Protein AF-A0A429YWH1-F1 (afdb_monomer_lite)

pLDDT: mean 71.74, std 17.92, range [34.62, 90.25]

Foldseek 3Di:
DDDDDDDDDDDPPPPCPDDDPPPPPPDPPDPDPQDPWLAPLQVCLCVVCVVLCVQQPDPRNPAGDPLVSLLVSLVPDDPVSLVSLLVSLVVCVVPVSRGDPRSVVSSVSSVVSVVVD

Radius of gyration: 19.48 Å; chains: 1; bounding box: 38×53×52 Å

Secondary structure (DSSP, 8-state):
--------------------------------TT---S-HHHHHHHHHTHHHHGGGB-TTSSSB--HHHHHHHHHTS-HHHHHHHHHHHHHHHH-TTSS-HHHHHHHHHHHHHHH--

Sequence (117 aa):
MKRTLIAAASIVAFAVSGSAFAQGTPAMSELDRNATWQSDEERMMYENDRERYAPFFNDDWSQYRSDDEVRTAFEAMGAEDQASVRAACERAAMNPGSYGTVTNGLCGVVGETASTN

Structure (mmCIF, N/CA/C/O backbone):
data_AF-A0A429YWH1-F1
#
_entry.id   AF-A0A429YWH1-F1
#
loop_
_atom_site.group_PDB
_atom_site.id
_atom_site.type_symbol
_atom_site.label_atom_id
_atom_site.label_alt_id
_atom_site.label_comp_id
_atom_site.label_asym_id
_atom_site.label_entity_id
_atom_site.label_seq_id
_atom_site.pdbx_PDB_ins_code
_atom_site.Cartn_x
_atom_site.Cartn_y
_atom_site.Cartn_z
_atom_site.occupancy
_atom_site.B_iso_or_equiv
_atom_site.auth_seq_id
_atom_site.auth_comp_id
_atom_site.auth_asym_id
_atom_site.auth_atom_id
_atom_site.pdbx_PDB_model_num
ATOM 1 N N . MET A 1 1 ? -24.242 -39.902 -40.644 1.00 49.25 1 MET A N 1
ATOM 2 C CA . MET A 1 1 ? -22.829 -39.607 -40.303 1.00 49.25 1 MET A CA 1
ATOM 3 C C . MET A 1 1 ? -22.511 -38.171 -40.688 1.00 49.25 1 MET A C 1
ATOM 5 O O . MET A 1 1 ? -23.047 -37.731 -41.695 1.00 49.25 1 MET A O 1
ATOM 9 N N . LYS A 1 2 ? -21.603 -37.538 -39.926 1.00 42.09 2 LYS A N 1
ATOM 10 C CA . LYS A 1 2 ? -20.998 -36.189 -40.054 1.00 42.09 2 LYS A CA 1
ATOM 11 C C . LYS A 1 2 ? -21.491 -35.185 -39.006 1.00 42.09 2 LYS A C 1
ATOM 13 O O . LYS A 1 2 ? -22.454 -34.457 -39.199 1.00 42.09 2 LYS A O 1
ATOM 18 N N . ARG A 1 3 ? -20.782 -35.202 -37.872 1.00 53.31 3 ARG A N 1
ATOM 19 C CA . ARG A 1 3 ? -20.691 -34.109 -36.902 1.00 53.31 3 ARG A CA 1
ATOM 20 C C . ARG A 1 3 ? -19.629 -33.147 -37.434 1.00 53.31 3 ARG A C 1
ATOM 22 O O . ARG A 1 3 ? -18.489 -33.574 -37.594 1.00 53.31 3 ARG A O 1
ATOM 29 N N . THR A 1 4 ? -19.988 -31.898 -37.701 1.00 54.28 4 THR A N 1
ATOM 30 C CA . THR A 1 4 ? -19.019 -30.850 -38.044 1.00 54.28 4 THR A CA 1
ATOM 31 C C . THR A 1 4 ? -18.989 -29.862 -36.887 1.00 54.28 4 THR A C 1
ATOM 33 O O . THR A 1 4 ? -19.912 -29.075 -36.709 1.00 54.28 4 THR A O 1
ATOM 36 N N . LEU A 1 5 ? -17.951 -29.973 -36.059 1.00 54.50 5 LEU A N 1
ATOM 37 C CA . LEU A 1 5 ? -17.571 -28.967 -35.074 1.00 54.50 5 LEU A CA 1
ATOM 38 C C . LEU A 1 5 ? -16.914 -27.812 -35.835 1.00 54.50 5 LEU A C 1
ATOM 40 O O . LEU A 1 5 ? -15.915 -28.030 -36.515 1.00 54.50 5 LEU A O 1
ATOM 44 N N . ILE A 1 6 ? -17.462 -26.605 -35.722 1.00 59.97 6 ILE A N 1
ATOM 45 C CA . ILE A 1 6 ? -16.776 -25.380 -36.139 1.00 59.97 6 ILE A CA 1
ATOM 46 C C . ILE A 1 6 ? -16.505 -24.590 -34.863 1.00 59.97 6 ILE A C 1
ATOM 48 O O . ILE A 1 6 ? -17.397 -23.962 -34.299 1.00 59.97 6 ILE A O 1
ATOM 52 N N . ALA A 1 7 ? -15.269 -24.696 -34.382 1.00 49.81 7 ALA A N 1
ATOM 53 C CA . ALA A 1 7 ? -14.713 -23.812 -33.375 1.00 49.81 7 ALA A CA 1
ATOM 54 C C . ALA A 1 7 ? -14.437 -22.456 -34.039 1.00 49.81 7 ALA A C 1
ATOM 56 O O . ALA A 1 7 ? -13.624 -22.369 -34.957 1.00 49.81 7 ALA A O 1
ATOM 57 N N . ALA A 1 8 ? -15.131 -21.408 -33.601 1.00 47.19 8 ALA A N 1
ATOM 58 C CA . ALA A 1 8 ? -14.837 -20.039 -34.000 1.00 47.19 8 ALA A CA 1
ATOM 59 C C . ALA A 1 8 ? -13.854 -19.440 -32.986 1.00 47.19 8 ALA A C 1
ATOM 61 O O . ALA A 1 8 ? -14.241 -19.042 -31.891 1.00 47.19 8 ALA A O 1
ATOM 62 N N . ALA A 1 9 ? -12.569 -19.416 -33.342 1.00 51.41 9 ALA A N 1
ATOM 63 C CA . ALA A 1 9 ? -11.558 -18.644 -32.634 1.00 51.41 9 ALA A CA 1
ATOM 64 C C . ALA A 1 9 ? -11.672 -17.179 -33.082 1.00 51.41 9 ALA A C 1
ATOM 66 O O . ALA A 1 9 ? -11.220 -16.808 -34.165 1.00 51.41 9 ALA A O 1
ATOM 67 N N . SER A 1 10 ? -12.330 -16.350 -32.277 1.00 48.16 10 SER A N 1
ATOM 68 C CA . SER A 1 10 ? -12.370 -14.901 -32.465 1.00 48.16 10 SER A CA 1
ATOM 69 C C . SER A 1 10 ? -11.020 -14.301 -32.070 1.00 48.16 10 SER A C 1
ATOM 71 O O . SER A 1 10 ? -10.706 -14.153 -30.891 1.00 48.16 10 SER A O 1
ATOM 73 N N . ILE A 1 11 ? -10.212 -13.983 -33.081 1.00 52.44 11 ILE A N 1
ATOM 74 C CA . ILE A 1 11 ? -8.968 -13.223 -32.960 1.00 52.44 11 ILE A CA 1
ATOM 75 C C . ILE A 1 11 ? -9.346 -11.780 -32.606 1.00 52.44 11 ILE A C 1
ATOM 77 O O . ILE A 1 11 ? -9.876 -11.051 -33.444 1.00 52.44 11 ILE A O 1
ATOM 81 N N . VAL A 1 12 ? -9.087 -11.362 -31.366 1.00 54.16 12 VAL A N 1
ATOM 82 C CA . VAL A 1 12 ? -9.139 -9.946 -30.984 1.00 54.16 12 VAL A CA 1
ATOM 83 C C . VAL A 1 12 ? -7.873 -9.287 -31.523 1.00 54.16 12 VAL A C 1
ATOM 85 O O . VAL A 1 12 ? -6.789 -9.422 -30.960 1.00 54.16 12 VAL A O 1
ATOM 88 N N . ALA A 1 13 ? -8.003 -8.610 -32.661 1.00 47.19 13 ALA A N 1
ATOM 89 C CA . ALA A 1 13 ? -6.970 -7.729 -33.180 1.00 47.19 13 ALA A CA 1
ATOM 90 C C . ALA A 1 13 ? -6.931 -6.460 -32.314 1.00 47.19 13 ALA A C 1
ATOM 92 O O . ALA A 1 13 ? -7.755 -5.561 -32.480 1.00 47.19 13 ALA A O 1
ATOM 93 N N . PHE A 1 14 ? -5.982 -6.386 -31.380 1.00 50.00 14 PHE A N 1
ATOM 94 C CA . PHE A 1 14 ? -5.640 -5.127 -30.727 1.00 50.00 14 PHE A CA 1
ATOM 95 C C . PHE A 1 14 ? -4.938 -4.233 -31.750 1.00 50.00 14 PHE A C 1
ATOM 97 O O . PHE A 1 14 ? -3.768 -4.423 -32.081 1.00 50.00 14 PHE A O 1
ATOM 104 N N . ALA A 1 15 ? -5.681 -3.264 -32.279 1.00 47.38 15 ALA A N 1
ATOM 105 C CA . ALA A 1 15 ? -5.114 -2.136 -32.990 1.00 47.38 15 ALA A CA 1
ATOM 106 C C . ALA A 1 15 ? -4.267 -1.323 -31.999 1.00 47.38 15 ALA A C 1
ATOM 108 O O . ALA A 1 15 ? -4.787 -0.530 -31.219 1.00 47.38 15 ALA A O 1
ATOM 109 N N . VAL A 1 16 ? -2.950 -1.532 -32.021 1.00 56.84 16 VAL A N 1
ATOM 110 C CA . VAL A 1 16 ? -1.983 -0.614 -31.412 1.00 56.84 16 VAL A CA 1
ATOM 111 C C . VAL A 1 16 ? -1.876 0.594 -32.341 1.00 56.84 16 VAL A C 1
ATOM 113 O O . VAL A 1 16 ? -0.974 0.702 -33.168 1.00 56.84 16 VAL A O 1
ATOM 116 N N . SER A 1 17 ? -2.861 1.486 -32.269 1.00 51.12 17 SER A N 1
ATOM 117 C CA . SER A 1 17 ? -2.748 2.836 -32.813 1.00 51.12 17 SER A CA 1
ATOM 118 C C . SER A 1 17 ? -2.018 3.687 -31.784 1.00 51.12 17 SER A C 1
ATOM 120 O O . SER A 1 17 ? -2.536 3.957 -30.703 1.00 51.12 17 SER A O 1
ATOM 122 N N . GLY A 1 18 ? -0.778 4.030 -32.128 1.00 50.34 18 GLY A N 1
ATOM 123 C CA . GLY A 1 18 ? 0.147 4.769 -31.291 1.00 50.34 18 GLY A CA 1
ATOM 124 C C . GLY A 1 18 ? -0.403 6.104 -30.803 1.00 50.34 18 GLY A C 1
ATOM 125 O O . GLY A 1 18 ? -0.753 6.982 -31.588 1.00 50.34 18 GLY A O 1
ATOM 126 N N . SER A 1 19 ? -0.336 6.264 -29.489 1.00 46.28 19 SER A N 1
ATOM 127 C CA . SER A 1 19 ? -0.002 7.530 -28.860 1.00 46.28 19 SER A CA 1
ATOM 128 C C . SER A 1 19 ? 1.450 7.394 -28.435 1.00 46.28 19 SER A C 1
ATOM 130 O O . SER A 1 19 ? 1.817 6.426 -27.773 1.00 46.28 19 SER A O 1
ATOM 132 N N . ALA A 1 20 ? 2.288 8.316 -28.890 1.00 42.53 20 ALA A N 1
ATOM 133 C CA . ALA A 1 20 ? 3.684 8.402 -28.512 1.00 42.53 20 ALA A CA 1
ATOM 134 C C . ALA A 1 20 ? 3.841 8.242 -26.989 1.00 42.53 20 ALA A C 1
ATOM 136 O O . ALA A 1 20 ? 3.370 9.088 -26.230 1.00 42.53 20 ALA A O 1
ATOM 137 N N . PHE A 1 21 ? 4.523 7.181 -26.547 1.00 47.56 21 PHE A N 1
ATOM 138 C CA . PHE A 1 21 ? 5.138 7.168 -25.226 1.00 47.56 21 PHE A CA 1
ATOM 139 C C . PHE A 1 21 ? 6.246 8.212 -25.283 1.00 47.56 21 PHE A C 1
ATOM 141 O O . PHE A 1 21 ? 7.371 7.940 -25.702 1.00 47.56 21 PHE A O 1
ATOM 148 N N . ALA A 1 22 ? 5.880 9.451 -24.963 1.00 42.59 22 ALA A N 1
ATOM 149 C CA . ALA A 1 22 ? 6.837 10.472 -24.623 1.00 42.59 22 ALA A CA 1
ATOM 150 C C . ALA A 1 22 ? 7.759 9.857 -23.571 1.00 42.59 22 ALA A C 1
ATOM 152 O O . ALA A 1 22 ? 7.313 9.440 -22.503 1.00 42.59 22 ALA A O 1
ATOM 153 N N . GLN A 1 23 ? 9.038 9.770 -23.924 1.00 36.38 23 GLN A N 1
ATOM 154 C CA . GLN A 1 23 ? 10.146 9.565 -23.009 1.00 36.38 23 GLN A CA 1
ATOM 155 C C . GLN A 1 23 ? 10.180 10.753 -22.041 1.00 36.38 23 GLN A C 1
ATOM 157 O O . GLN A 1 23 ? 11.024 11.637 -22.135 1.00 36.38 23 GLN A O 1
ATOM 162 N N . GLY A 1 24 ? 9.215 10.818 -21.135 1.00 34.62 24 GLY A N 1
ATOM 163 C CA . GLY A 1 24 ? 9.414 11.430 -19.847 1.00 34.62 24 GLY A CA 1
ATOM 164 C C . GLY A 1 24 ? 9.985 10.323 -18.993 1.00 34.62 24 GLY A C 1
ATOM 165 O O . GLY A 1 24 ? 9.233 9.517 -18.467 1.00 34.62 24 GLY A O 1
ATOM 166 N N . THR A 1 25 ? 11.306 10.253 -18.873 1.00 40.81 25 THR A N 1
ATOM 167 C CA . THR A 1 25 ? 11.860 9.878 -17.577 1.00 40.81 25 THR A CA 1
ATOM 168 C C . THR A 1 25 ? 11.317 10.957 -16.644 1.00 40.81 25 THR A C 1
ATOM 170 O O . THR A 1 25 ? 11.770 12.100 -16.784 1.00 40.81 25 THR A O 1
ATOM 173 N N . PRO A 1 26 ? 10.307 10.710 -15.779 1.00 39.88 26 PRO A N 1
ATOM 174 C CA . PRO A 1 26 ? 10.105 11.639 -14.692 1.00 39.88 26 PRO A CA 1
ATOM 175 C C . PRO A 1 26 ? 11.453 11.672 -13.982 1.00 39.88 26 PRO A C 1
ATOM 177 O O . PRO A 1 26 ? 11.996 10.640 -13.578 1.00 39.88 26 PRO A O 1
ATOM 180 N N . ALA A 1 27 ? 12.054 12.861 -13.970 1.00 38.28 27 ALA A N 1
ATOM 181 C CA . ALA A 1 27 ? 13.159 13.160 -13.090 1.00 38.28 27 ALA A CA 1
ATOM 182 C C . ALA A 1 27 ? 12.836 12.527 -11.737 1.00 38.28 27 ALA A C 1
ATOM 184 O O . ALA A 1 27 ? 11.685 12.586 -11.310 1.00 38.28 27 ALA A O 1
ATOM 185 N N . MET A 1 28 ? 13.831 11.874 -11.135 1.00 42.19 28 MET A N 1
ATOM 186 C CA . MET A 1 28 ? 13.774 11.299 -9.794 1.00 42.19 28 MET A CA 1
ATOM 187 C C . MET A 1 28 ? 13.251 12.363 -8.814 1.00 42.19 28 MET A C 1
ATOM 189 O O . MET A 1 28 ? 14.028 13.096 -8.209 1.00 42.19 28 MET A O 1
ATOM 193 N N . SER A 1 29 ? 11.934 12.507 -8.714 1.00 38.75 29 SER A N 1
ATOM 194 C CA . SER A 1 29 ? 11.266 13.498 -7.887 1.00 38.75 29 SER A CA 1
ATOM 195 C C . SER A 1 29 ? 10.898 12.786 -6.609 1.00 38.75 29 SER A C 1
ATOM 197 O O . SER A 1 29 ? 9.846 12.167 -6.520 1.00 38.75 29 SER A O 1
ATOM 199 N N . GLU A 1 30 ? 11.824 12.851 -5.654 1.00 42.19 30 GLU A N 1
ATOM 200 C CA . GLU A 1 30 ? 11.516 12.850 -4.220 1.00 42.19 30 GLU A CA 1
ATOM 201 C C . GLU A 1 30 ? 10.574 11.740 -3.729 1.00 42.19 30 GLU A C 1
ATOM 203 O O . GLU A 1 30 ? 9.855 11.913 -2.745 1.00 42.19 30 GLU A O 1
ATOM 208 N N . LEU A 1 31 ? 10.626 10.559 -4.348 1.00 45.41 31 LEU A N 1
ATOM 209 C CA . LEU A 1 31 ? 10.241 9.349 -3.644 1.00 45.41 31 LEU A CA 1
ATOM 210 C C . LEU A 1 31 ? 11.331 9.055 -2.634 1.00 45.41 31 LEU A C 1
ATOM 212 O O . LEU A 1 31 ? 12.396 8.537 -2.959 1.00 45.41 31 LEU A O 1
ATOM 216 N N . ASP A 1 32 ? 11.062 9.558 -1.436 1.00 45.38 32 ASP A N 1
ATOM 217 C CA . ASP A 1 32 ? 11.510 9.081 -0.144 1.00 45.38 32 ASP A CA 1
ATOM 218 C C . ASP A 1 32 ? 12.744 8.179 -0.207 1.00 45.38 32 ASP A C 1
ATOM 220 O O . ASP A 1 32 ? 12.672 6.993 -0.527 1.00 45.38 32 ASP A O 1
ATOM 224 N N . ARG A 1 33 ? 13.905 8.743 0.139 1.00 42.50 33 ARG A N 1
ATOM 225 C CA . ARG A 1 33 ? 15.184 8.016 0.212 1.00 42.50 33 ARG A CA 1
ATOM 226 C C . ARG A 1 33 ? 15.192 6.888 1.265 1.00 42.50 33 ARG A C 1
ATOM 228 O O . ARG A 1 33 ? 16.270 6.391 1.578 1.00 42.50 33 ARG A O 1
ATOM 235 N N . ASN A 1 34 ? 14.043 6.519 1.834 1.00 42.50 34 ASN A N 1
ATOM 236 C CA . ASN A 1 34 ? 13.902 5.542 2.907 1.00 42.50 34 ASN A CA 1
ATOM 237 C C . ASN A 1 34 ? 12.976 4.358 2.571 1.00 42.50 34 ASN A C 1
ATOM 239 O O . ASN A 1 34 ? 13.063 3.326 3.236 1.00 42.50 34 ASN A O 1
ATOM 243 N N . ALA A 1 35 ? 12.141 4.445 1.530 1.00 53.47 35 ALA A N 1
ATOM 244 C CA . ALA A 1 35 ? 11.335 3.305 1.100 1.00 53.47 35 ALA A CA 1
ATOM 245 C C . ALA A 1 35 ? 12.204 2.344 0.270 1.00 53.47 35 ALA A C 1
ATOM 247 O O . ALA A 1 35 ? 12.554 2.613 -0.880 1.00 53.47 35 ALA A O 1
ATOM 248 N N . THR A 1 36 ? 12.603 1.224 0.877 1.00 61.81 36 THR A N 1
ATOM 249 C CA . THR A 1 36 ? 13.344 0.166 0.176 1.00 61.81 36 THR A CA 1
ATOM 250 C C . THR A 1 36 ? 12.345 -0.701 -0.586 1.00 61.81 36 THR A C 1
ATOM 252 O O . THR A 1 36 ? 11.821 -1.670 -0.043 1.00 61.81 36 THR A O 1
ATOM 255 N N . TRP A 1 37 ? 12.047 -0.330 -1.831 1.00 72.81 37 TRP A N 1
ATOM 256 C CA . TRP A 1 37 ? 11.214 -1.139 -2.726 1.00 72.81 37 TRP A CA 1
ATOM 257 C C . TRP A 1 37 ? 11.962 -2.403 -3.161 1.00 72.81 37 TRP A C 1
ATOM 259 O O . TRP A 1 37 ? 13.166 -2.355 -3.431 1.00 72.81 37 TRP A O 1
ATOM 269 N N . GLN A 1 38 ? 11.263 -3.533 -3.255 1.00 79.31 38 GLN A N 1
ATOM 270 C CA . GLN A 1 38 ? 11.842 -4.803 -3.691 1.00 79.31 38 GLN A CA 1
ATOM 271 C C . GLN A 1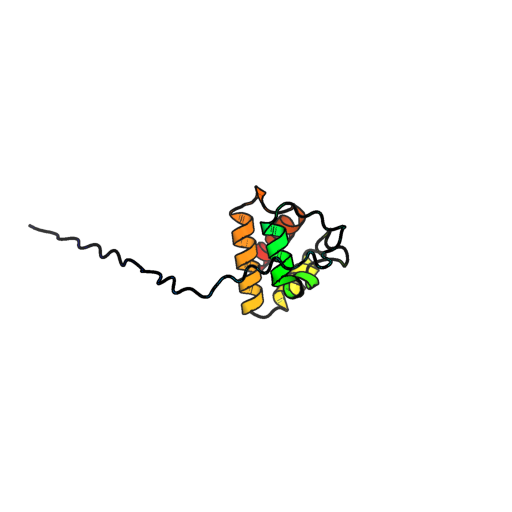 38 ? 12.064 -4.849 -5.209 1.00 79.31 38 GLN A C 1
ATOM 273 O O . GLN A 1 38 ? 12.983 -5.528 -5.669 1.00 79.31 38 GLN A O 1
ATOM 278 N N . SER A 1 39 ? 11.259 -4.123 -5.990 1.00 80.88 39 SER A N 1
ATOM 279 C CA . SER A 1 39 ? 11.412 -4.020 -7.445 1.00 80.88 39 SER A CA 1
ATOM 280 C C . SER A 1 39 ? 10.934 -2.679 -8.006 1.00 80.88 39 SER A C 1
ATOM 282 O O . SER A 1 39 ? 10.256 -1.899 -7.331 1.00 80.88 39 SER A O 1
ATOM 284 N N . ASP A 1 40 ? 11.247 -2.440 -9.282 1.00 82.38 40 ASP A N 1
ATOM 285 C CA . ASP A 1 40 ? 10.675 -1.329 -10.040 1.00 82.38 40 ASP A CA 1
ATOM 286 C C . ASP A 1 40 ? 9.161 -1.488 -10.245 1.00 82.38 40 ASP A C 1
ATOM 288 O O . ASP A 1 40 ? 8.450 -0.487 -10.287 1.00 82.38 40 ASP A O 1
ATOM 292 N N . GLU A 1 41 ? 8.634 -2.712 -10.325 1.00 79.94 41 GLU A N 1
ATOM 293 C CA . GLU A 1 41 ? 7.191 -2.956 -10.418 1.00 79.94 41 GLU A CA 1
ATOM 294 C C . GLU A 1 41 ? 6.446 -2.550 -9.141 1.00 79.94 41 GLU A C 1
ATOM 296 O O . GLU A 1 41 ? 5.365 -1.959 -9.217 1.00 79.94 41 GLU A O 1
ATOM 301 N N . GLU A 1 42 ? 7.026 -2.833 -7.975 1.00 78.94 42 GLU A N 1
ATOM 302 C CA . GLU A 1 42 ? 6.491 -2.400 -6.682 1.00 78.94 42 GLU A CA 1
ATOM 303 C C . GLU A 1 42 ? 6.569 -0.881 -6.549 1.00 78.94 42 GLU A C 1
ATOM 305 O O . GLU A 1 42 ? 5.586 -0.230 -6.196 1.00 78.94 42 GLU A O 1
ATOM 310 N N . ARG A 1 43 ? 7.707 -0.299 -6.928 1.00 82.69 43 ARG A N 1
ATOM 311 C CA . ARG A 1 43 ? 7.872 1.151 -6.965 1.00 82.69 43 ARG A CA 1
ATOM 312 C C . ARG A 1 43 ? 6.820 1.811 -7.857 1.00 82.69 43 ARG A C 1
ATOM 314 O O . ARG A 1 43 ? 6.130 2.716 -7.407 1.00 82.69 43 ARG A O 1
ATOM 321 N N . MET A 1 44 ? 6.625 1.328 -9.084 1.00 82.00 44 MET A N 1
ATOM 322 C CA . MET A 1 44 ? 5.627 1.873 -10.012 1.00 82.00 44 MET A CA 1
ATOM 323 C C . MET A 1 44 ? 4.183 1.699 -9.523 1.00 82.00 44 MET A C 1
ATOM 325 O O . MET A 1 44 ? 3.335 2.526 -9.858 1.00 82.00 44 MET A O 1
ATOM 329 N N . MET A 1 45 ? 3.881 0.650 -8.752 1.00 82.25 45 MET A N 1
ATOM 330 C CA . MET A 1 45 ? 2.565 0.478 -8.127 1.00 82.25 45 MET A CA 1
ATOM 331 C C . MET A 1 45 ? 2.268 1.616 -7.146 1.00 82.25 45 MET A C 1
ATOM 333 O O . MET A 1 45 ? 1.168 2.158 -7.169 1.00 82.25 45 MET A O 1
ATOM 337 N N . TYR A 1 46 ? 3.243 2.011 -6.327 1.00 82.31 46 TYR A N 1
ATOM 338 C CA . TYR A 1 46 ? 3.058 3.092 -5.359 1.00 82.31 46 TYR A CA 1
ATOM 339 C C . TYR A 1 46 ? 3.267 4.485 -5.950 1.00 82.31 46 TYR A C 1
ATOM 341 O O . TYR A 1 46 ? 2.586 5.415 -5.538 1.00 82.31 46 TYR A O 1
ATOM 349 N N . GLU A 1 47 ? 4.156 4.654 -6.929 1.00 82.31 47 GLU A N 1
ATOM 350 C CA . GLU A 1 47 ? 4.399 5.946 -7.586 1.00 82.31 47 GLU A CA 1
ATOM 351 C C . GLU A 1 47 ? 3.175 6.435 -8.366 1.00 82.31 47 GLU A C 1
ATOM 353 O O . GLU A 1 47 ? 2.801 7.602 -8.254 1.00 82.31 47 GLU A O 1
ATOM 358 N N . ASN A 1 48 ? 2.531 5.546 -9.127 1.00 80.12 48 ASN A N 1
ATOM 359 C CA . ASN A 1 48 ? 1.403 5.923 -9.984 1.00 80.12 48 ASN A CA 1
ATOM 360 C C . ASN A 1 48 ? 0.093 6.114 -9.212 1.00 80.12 48 ASN A C 1
ATOM 362 O O . ASN A 1 48 ? -0.787 6.837 -9.668 1.00 80.12 48 ASN A O 1
ATOM 366 N N . ASP A 1 49 ? -0.034 5.479 -8.048 1.00 79.00 49 ASP A N 1
ATOM 367 C CA . ASP A 1 49 ? -1.274 5.412 -7.275 1.00 79.00 49 ASP A CA 1
ATOM 368 C C . ASP A 1 49 ? -1.057 5.836 -5.809 1.00 79.00 49 ASP A C 1
ATOM 370 O O . ASP A 1 49 ? -1.772 5.404 -4.906 1.00 79.00 49 ASP A O 1
ATOM 374 N N . ARG A 1 50 ? -0.064 6.692 -5.533 1.00 79.88 50 ARG A N 1
ATOM 375 C CA . ARG A 1 50 ? 0.355 7.031 -4.160 1.00 79.88 50 ARG A CA 1
ATOM 376 C C . ARG A 1 50 ? -0.795 7.494 -3.273 1.00 79.88 50 ARG A C 1
ATOM 378 O O . ARG A 1 50 ? -0.912 7.044 -2.139 1.00 79.88 50 ARG A O 1
ATOM 385 N N . GLU A 1 51 ? -1.645 8.380 -3.782 1.00 82.94 51 GLU A N 1
ATOM 386 C CA . GLU A 1 51 ? -2.794 8.916 -3.038 1.00 82.94 51 GLU A CA 1
ATOM 387 C C . GLU A 1 51 ? -3.800 7.822 -2.667 1.00 82.94 51 GLU A C 1
ATOM 389 O O . GLU A 1 51 ? -4.390 7.860 -1.590 1.00 82.94 51 GLU A O 1
ATOM 394 N N . ARG A 1 52 ? -3.940 6.813 -3.532 1.00 85.94 52 ARG A N 1
ATOM 395 C CA . ARG A 1 52 ? -4.805 5.654 -3.320 1.00 85.94 52 ARG A CA 1
ATOM 396 C C . ARG A 1 52 ? -4.239 4.718 -2.253 1.00 85.94 52 ARG A C 1
ATOM 398 O O . ARG A 1 52 ? -5.013 4.156 -1.486 1.00 85.94 52 ARG A O 1
ATOM 405 N N . TYR A 1 53 ? -2.914 4.563 -2.183 1.00 84.06 53 TYR A N 1
ATOM 406 C CA . TYR A 1 53 ? -2.272 3.675 -1.209 1.00 84.06 53 TYR A CA 1
ATOM 407 C C . TYR A 1 53 ? -1.931 4.341 0.126 1.00 84.06 53 TYR A C 1
ATOM 409 O O . TYR A 1 53 ? -1.837 3.642 1.129 1.00 84.06 53 TYR A O 1
ATOM 417 N N . ALA A 1 54 ? -1.797 5.667 0.178 1.00 86.94 54 ALA A N 1
ATOM 418 C CA . ALA A 1 54 ? -1.426 6.401 1.390 1.00 86.94 54 ALA A CA 1
ATOM 419 C C . ALA A 1 54 ? -2.261 6.050 2.644 1.00 86.94 54 ALA A C 1
ATOM 421 O O . ALA A 1 54 ? -1.667 5.931 3.714 1.00 86.94 54 ALA A O 1
ATOM 422 N N . PRO A 1 55 ? -3.590 5.818 2.566 1.00 87.56 55 PRO A N 1
ATOM 423 C CA . PRO A 1 55 ? -4.390 5.434 3.732 1.00 87.56 55 PRO A CA 1
ATOM 424 C C . PRO A 1 55 ? -4.008 4.084 4.353 1.00 87.56 55 PRO A C 1
ATOM 426 O O . PRO A 1 55 ? -4.346 3.839 5.511 1.00 87.56 55 PRO A O 1
ATOM 429 N N . PHE A 1 56 ? -3.328 3.210 3.605 1.00 87.69 56 PHE A N 1
ATOM 430 C CA . PHE A 1 56 ? -2.920 1.887 4.073 1.00 87.69 56 PHE A CA 1
ATOM 431 C C . PHE A 1 56 ? -1.594 1.886 4.821 1.00 87.69 56 PHE A C 1
ATOM 433 O O . PHE A 1 56 ? -1.302 0.903 5.492 1.00 87.69 56 PHE A O 1
ATOM 440 N N . PHE A 1 57 ? -0.791 2.944 4.717 1.00 87.19 57 PHE A N 1
ATOM 441 C CA . PHE A 1 57 ? 0.555 2.992 5.282 1.00 87.19 57 PHE 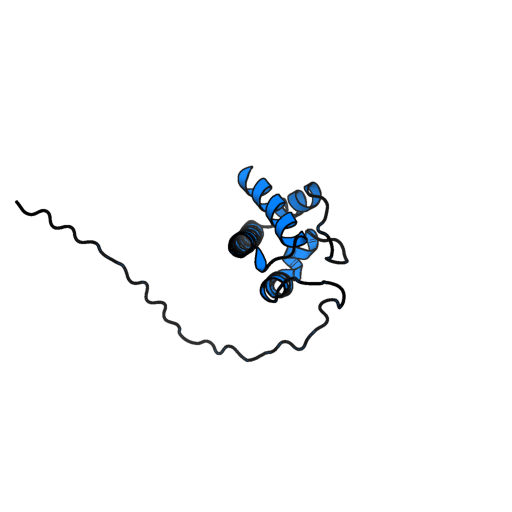A CA 1
ATOM 442 C C . PHE A 1 57 ? 0.668 3.992 6.431 1.00 87.19 57 PHE A C 1
ATOM 444 O O . PHE A 1 57 ? -0.141 4.910 6.594 1.00 87.19 57 PHE A O 1
ATOM 451 N N . ASN A 1 58 ? 1.688 3.786 7.260 1.00 82.88 58 ASN A N 1
ATOM 452 C CA . ASN A 1 58 ? 2.188 4.838 8.140 1.00 82.88 58 ASN A CA 1
ATOM 453 C C . ASN A 1 58 ? 2.996 5.860 7.322 1.00 82.88 58 ASN A C 1
ATOM 455 O O . ASN A 1 58 ? 3.354 5.596 6.173 1.00 82.88 58 ASN A O 1
ATOM 459 N N . ASP A 1 59 ? 3.293 7.022 7.911 1.00 76.69 59 ASP A N 1
ATOM 460 C CA . ASP A 1 59 ? 3.957 8.141 7.220 1.00 76.69 59 ASP A CA 1
ATOM 461 C C . ASP A 1 59 ? 5.273 7.742 6.524 1.00 76.69 59 ASP A C 1
ATOM 463 O O . ASP A 1 59 ? 5.646 8.330 5.510 1.00 76.69 59 ASP A O 1
ATOM 467 N N . ASP A 1 60 ? 5.961 6.727 7.048 1.00 75.94 60 ASP A N 1
ATOM 468 C CA . ASP A 1 60 ? 7.260 6.246 6.579 1.00 75.94 60 ASP A CA 1
ATOM 469 C C . ASP A 1 60 ? 7.206 5.142 5.503 1.00 75.94 60 ASP A C 1
ATOM 471 O O . ASP A 1 60 ? 8.259 4.743 5.008 1.00 75.94 60 ASP A O 1
ATOM 475 N N . TRP A 1 61 ? 6.021 4.638 5.131 1.00 75.25 61 TRP A N 1
ATOM 476 C CA . TRP A 1 61 ? 5.824 3.584 4.114 1.00 75.25 61 TRP A CA 1
ATOM 477 C C . TRP A 1 61 ? 6.572 2.259 4.359 1.00 75.25 61 TRP A C 1
ATOM 479 O O . TRP A 1 61 ? 6.462 1.338 3.549 1.00 75.25 61 TRP A O 1
ATOM 489 N N . SER A 1 62 ? 7.295 2.106 5.473 1.00 78.25 62 SER A N 1
ATOM 490 C CA . SER A 1 62 ? 8.012 0.868 5.797 1.00 78.25 62 SER A CA 1
ATOM 491 C C . SER A 1 62 ? 7.083 -0.210 6.348 1.00 78.25 62 SER A C 1
ATOM 493 O O . SER A 1 62 ? 7.432 -1.390 6.339 1.00 78.25 62 SER A O 1
ATOM 495 N N . GLN A 1 63 ? 5.902 0.186 6.829 1.00 82.19 63 GLN A N 1
ATOM 496 C CA . GLN A 1 63 ? 4.875 -0.696 7.368 1.00 82.19 63 GLN A CA 1
ATOM 497 C C . GLN A 1 63 ? 3.490 -0.204 6.954 1.00 82.19 63 GLN A C 1
ATOM 499 O O . GLN A 1 63 ? 3.212 1.002 6.952 1.00 82.19 63 GLN A O 1
ATOM 504 N N . TYR A 1 64 ? 2.618 -1.154 6.621 1.00 84.44 64 TYR A N 1
ATOM 505 C CA . TYR A 1 64 ? 1.198 -0.874 6.491 1.00 84.44 64 TYR A CA 1
ATOM 506 C C . TYR A 1 64 ? 0.579 -0.722 7.898 1.00 84.44 64 TYR A C 1
ATOM 508 O O . TYR A 1 64 ? 1.173 -1.130 8.901 1.00 84.44 64 TYR A O 1
ATOM 516 N N . ARG A 1 65 ? -0.568 -0.048 7.989 1.00 88.69 65 ARG A N 1
ATOM 517 C CA . ARG A 1 65 ? -1.314 0.163 9.240 1.00 88.69 65 ARG A CA 1
ATOM 518 C C . ARG A 1 65 ? -1.814 -1.161 9.819 1.00 88.69 65 ARG A C 1
ATOM 520 O O . ARG A 1 65 ? -1.592 -2.216 9.244 1.00 88.69 65 ARG A O 1
ATOM 527 N N . SER A 1 66 ? -2.495 -1.148 10.961 1.00 90.25 66 SER A N 1
ATOM 528 C CA . SER A 1 66 ? -3.091 -2.396 11.458 1.00 90.25 66 SER A CA 1
ATOM 529 C C . SER A 1 66 ? -4.088 -2.990 10.448 1.00 90.25 66 SER A C 1
ATOM 531 O O . SER A 1 66 ? -4.716 -2.253 9.686 1.00 90.25 66 SER A O 1
ATOM 533 N N . ASP A 1 67 ? -4.256 -4.316 10.444 1.00 89.19 67 ASP A N 1
ATOM 534 C CA . ASP A 1 67 ? -5.142 -5.007 9.493 1.00 89.19 67 ASP A CA 1
ATOM 535 C C . ASP A 1 67 ? -6.580 -4.436 9.513 1.00 89.19 67 ASP A C 1
ATOM 537 O O . ASP A 1 67 ? -7.199 -4.249 8.465 1.00 89.19 67 ASP A O 1
ATOM 541 N N . ASP A 1 68 ? -7.100 -4.074 10.694 1.00 87.94 68 ASP A N 1
ATOM 542 C CA . ASP A 1 68 ? -8.416 -3.436 10.844 1.00 87.94 68 ASP A CA 1
ATOM 543 C C . ASP A 1 68 ? -8.474 -2.020 10.245 1.00 87.94 68 ASP A C 1
ATOM 545 O O . ASP A 1 68 ? -9.489 -1.638 9.652 1.00 87.94 68 ASP A O 1
ATOM 549 N N . GLU A 1 69 ? -7.399 -1.237 10.361 1.00 89.00 69 GLU A N 1
ATOM 550 C CA . GLU A 1 69 ? -7.304 0.086 9.736 1.00 89.00 69 GLU A CA 1
ATOM 551 C C . GLU A 1 69 ? -7.204 -0.024 8.218 1.00 89.00 69 GLU A C 1
ATOM 553 O O . GLU A 1 69 ? -7.870 0.733 7.514 1.00 89.00 69 GLU A O 1
ATOM 558 N N . VAL A 1 70 ? -6.427 -0.983 7.710 1.00 90.19 70 VAL A N 1
ATOM 559 C CA . VAL A 1 70 ? -6.339 -1.270 6.274 1.00 90.19 70 VAL A CA 1
ATOM 560 C C . VAL A 1 70 ? -7.698 -1.676 5.726 1.00 90.19 70 VAL A C 1
ATOM 562 O O . VAL A 1 70 ? -8.130 -1.133 4.708 1.00 90.19 70 VAL A O 1
ATOM 565 N N . ARG A 1 71 ? -8.403 -2.582 6.408 1.00 89.44 71 ARG A N 1
ATOM 566 C CA . ARG A 1 71 ? -9.745 -3.010 6.009 1.00 89.44 71 ARG A CA 1
ATOM 567 C C . ARG A 1 71 ? -10.722 -1.841 5.989 1.00 89.44 71 ARG A C 1
ATOM 569 O O . ARG A 1 71 ? -11.408 -1.641 4.994 1.00 89.44 71 ARG A O 1
ATOM 576 N N . THR A 1 72 ? -10.735 -1.034 7.047 1.00 89.38 72 THR A N 1
ATOM 577 C CA . THR A 1 72 ? -11.601 0.151 7.132 1.00 89.38 72 THR A CA 1
ATOM 578 C C . THR A 1 72 ? -11.276 1.156 6.027 1.00 89.38 72 THR A C 1
ATOM 580 O O . THR A 1 72 ? -12.182 1.686 5.388 1.00 89.38 72 THR A O 1
ATOM 583 N N . ALA A 1 73 ? -9.989 1.403 5.767 1.00 89.56 73 ALA A N 1
ATOM 584 C CA . ALA A 1 73 ? -9.547 2.289 4.698 1.00 89.56 73 ALA A CA 1
ATOM 585 C C . ALA A 1 73 ? -9.980 1.765 3.326 1.00 89.56 73 ALA A C 1
ATOM 587 O O . ALA A 1 73 ? -10.473 2.550 2.524 1.00 89.56 73 ALA A O 1
ATOM 588 N N . PHE A 1 74 ? -9.859 0.456 3.086 1.00 89.62 74 PHE A N 1
ATOM 589 C CA . PHE A 1 74 ? -10.258 -0.201 1.842 1.00 89.62 74 PHE A CA 1
ATOM 590 C C . PHE A 1 74 ? -11.777 -0.142 1.629 1.00 89.62 74 PHE A C 1
ATOM 592 O O . PHE A 1 74 ? -12.244 0.226 0.552 1.00 89.62 74 PHE A O 1
ATOM 599 N N . GLU A 1 75 ? -12.561 -0.445 2.663 1.00 89.44 75 GLU A N 1
ATOM 600 C CA . GLU A 1 75 ? -14.027 -0.375 2.635 1.00 89.44 75 GLU A CA 1
ATOM 601 C C . GLU A 1 75 ? -14.544 1.057 2.446 1.00 89.44 75 GLU A C 1
ATOM 603 O O . GLU A 1 75 ? -15.577 1.255 1.808 1.00 89.44 75 GLU A O 1
ATOM 608 N N . ALA A 1 76 ? -13.813 2.057 2.947 1.00 89.94 76 ALA A N 1
ATOM 609 C CA . ALA A 1 76 ? -14.133 3.469 2.759 1.00 89.94 76 ALA A CA 1
ATOM 610 C C . ALA A 1 76 ? -13.816 3.993 1.344 1.00 89.94 76 ALA A C 1
ATOM 612 O O . ALA A 1 76 ? -14.240 5.100 1.001 1.00 89.94 76 ALA A O 1
ATOM 613 N N . MET A 1 77 ? -13.081 3.234 0.521 1.00 86.81 77 MET A N 1
ATOM 614 C CA . MET A 1 77 ? -12.786 3.624 -0.860 1.00 86.81 77 MET A CA 1
ATOM 615 C C . MET A 1 77 ? -13.996 3.447 -1.782 1.00 86.81 77 MET A C 1
ATOM 617 O O . MET A 1 77 ? -14.884 2.627 -1.543 1.00 86.81 77 MET A O 1
ATOM 621 N N . GLY A 1 78 ? -13.993 4.168 -2.905 1.00 89.44 78 GLY A N 1
ATOM 622 C CA . GLY A 1 78 ? -14.946 3.925 -3.984 1.00 89.44 78 GLY A CA 1
ATOM 623 C C . GLY A 1 78 ? -14.740 2.552 -4.636 1.00 89.44 78 GLY A C 1
ATOM 624 O O . GLY A 1 78 ? -13.638 2.007 -4.641 1.00 89.44 78 GLY A O 1
ATOM 625 N N . ALA A 1 79 ? -15.793 2.000 -5.246 1.00 88.75 79 ALA A N 1
ATOM 626 C CA . ALA A 1 79 ? -15.742 0.683 -5.892 1.00 88.75 79 ALA A CA 1
ATOM 627 C C . ALA A 1 79 ? -14.657 0.578 -6.986 1.00 88.75 79 ALA A C 1
ATOM 629 O O . ALA A 1 79 ? -14.037 -0.472 -7.143 1.00 88.75 79 ALA A O 1
ATOM 630 N N . GLU A 1 80 ? -14.398 1.664 -7.721 1.00 87.69 80 GLU A N 1
ATOM 631 C CA . GLU A 1 80 ? -13.340 1.725 -8.740 1.00 87.69 80 GLU A CA 1
ATOM 632 C C . GLU A 1 80 ? -11.937 1.644 -8.122 1.00 87.69 80 GLU A C 1
ATOM 634 O O . GLU A 1 80 ? -11.069 0.933 -8.631 1.00 87.69 80 GLU A O 1
ATOM 639 N N . ASP A 1 81 ? -11.724 2.312 -6.987 1.00 88.12 81 ASP A N 1
ATOM 640 C CA . ASP A 1 81 ? -10.459 2.263 -6.256 1.00 88.12 81 ASP A CA 1
ATOM 641 C C . ASP A 1 81 ? -10.237 0.887 -5.630 1.00 88.12 81 ASP A C 1
ATOM 643 O O . ASP A 1 81 ? -9.152 0.322 -5.766 1.00 88.12 81 ASP A O 1
ATOM 647 N N . GLN A 1 82 ? -11.278 0.298 -5.033 1.00 89.19 82 GLN A N 1
ATOM 648 C CA . GLN A 1 82 ? -11.222 -1.070 -4.518 1.00 89.19 82 GLN A CA 1
ATOM 649 C C . GLN A 1 82 ? -10.864 -2.069 -5.620 1.00 89.19 82 GLN A C 1
ATOM 651 O O . GLN A 1 82 ? -10.021 -2.941 -5.409 1.00 89.19 82 GLN A O 1
ATOM 656 N N . ALA A 1 83 ? -11.477 -1.950 -6.802 1.00 88.50 83 ALA A N 1
ATOM 657 C CA . ALA A 1 83 ? -11.177 -2.810 -7.942 1.00 88.50 83 ALA A CA 1
ATOM 658 C C . ALA A 1 83 ? -9.727 -2.638 -8.419 1.00 88.50 83 ALA A C 1
ATOM 660 O O . ALA A 1 83 ? -9.055 -3.627 -8.713 1.00 88.50 83 ALA A O 1
ATOM 661 N N . SER A 1 84 ? -9.224 -1.403 -8.439 1.00 87.31 84 SER A N 1
ATOM 662 C CA . SER A 1 84 ? -7.838 -1.106 -8.804 1.00 87.31 84 SER A CA 1
ATOM 663 C C . SER A 1 84 ? -6.830 -1.703 -7.813 1.00 87.31 84 SER A C 1
ATOM 665 O O . SER A 1 84 ? -5.883 -2.378 -8.225 1.00 87.31 84 SER A O 1
ATOM 667 N N . VAL A 1 85 ? -7.064 -1.539 -6.506 1.00 88.00 85 VAL A N 1
ATOM 668 C CA . VAL A 1 85 ? -6.217 -2.124 -5.451 1.00 88.00 85 VAL A CA 1
ATOM 669 C C . VAL A 1 85 ? -6.249 -3.654 -5.513 1.00 88.00 85 VAL A C 1
ATOM 671 O O . VAL A 1 85 ? -5.197 -4.289 -5.449 1.00 88.00 85 VAL A O 1
ATOM 674 N N . ARG A 1 86 ? -7.421 -4.266 -5.736 1.00 88.56 86 ARG A N 1
ATOM 675 C CA . ARG A 1 86 ? -7.534 -5.721 -5.952 1.00 88.56 86 ARG A CA 1
ATOM 676 C C . ARG A 1 86 ? -6.715 -6.174 -7.157 1.00 88.56 86 ARG A C 1
ATOM 678 O O . ARG A 1 86 ? -5.910 -7.088 -7.024 1.00 88.56 86 ARG A O 1
ATOM 685 N N . ALA A 1 87 ? -6.855 -5.507 -8.301 1.00 88.25 87 ALA A N 1
ATOM 686 C CA . ALA A 1 87 ? -6.105 -5.844 -9.509 1.00 88.25 87 ALA A CA 1
ATOM 687 C C . ALA A 1 87 ? -4.586 -5.690 -9.312 1.00 88.25 87 ALA A C 1
ATOM 689 O O . ALA A 1 87 ? -3.795 -6.465 -9.850 1.00 88.25 87 ALA A O 1
ATOM 690 N N . ALA A 1 88 ? -4.146 -4.704 -8.528 1.00 86.19 88 ALA A N 1
ATOM 691 C CA . ALA A 1 88 ? -2.742 -4.565 -8.161 1.00 86.19 88 ALA A CA 1
ATOM 692 C C . ALA A 1 88 ? -2.265 -5.714 -7.260 1.00 86.19 88 ALA A C 1
ATOM 694 O O . ALA A 1 88 ? -1.203 -6.281 -7.515 1.00 86.19 88 ALA A O 1
ATOM 695 N N . CYS A 1 89 ? -3.076 -6.124 -6.287 1.00 87.81 89 CYS A N 1
ATOM 696 C CA . CYS A 1 89 ? -2.774 -7.267 -5.432 1.00 87.81 89 CYS A CA 1
ATOM 697 C C . CYS A 1 89 ? -2.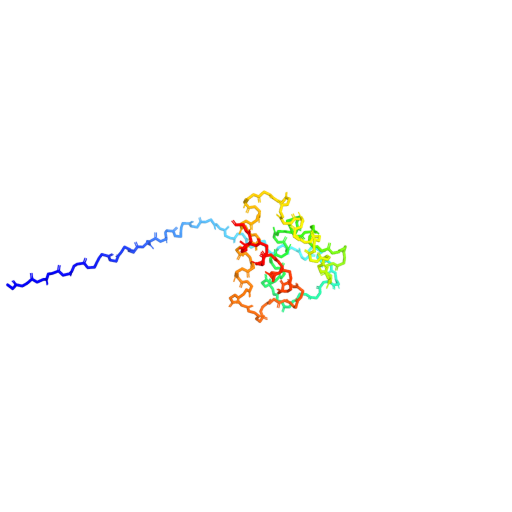780 -8.608 -6.173 1.00 87.81 89 CYS A C 1
ATOM 699 O O . CYS A 1 89 ? -1.938 -9.461 -5.901 1.00 87.81 89 CYS A O 1
ATOM 701 N N . GLU A 1 90 ? -3.643 -8.787 -7.170 1.00 87.50 90 GLU A N 1
ATOM 702 C CA . GLU A 1 90 ? -3.606 -9.954 -8.056 1.00 87.50 90 GLU A CA 1
ATOM 703 C C . GLU A 1 90 ? -2.309 -9.996 -8.877 1.00 87.50 90 GLU A C 1
ATOM 705 O O . GLU A 1 90 ? -1.688 -11.054 -9.007 1.00 87.50 90 GLU A O 1
ATOM 710 N N . ARG A 1 91 ? -1.840 -8.847 -9.389 1.00 83.81 91 ARG A N 1
ATOM 711 C CA . ARG A 1 91 ? -0.534 -8.751 -10.070 1.00 83.81 91 ARG A CA 1
ATOM 712 C C . ARG A 1 91 ? 0.629 -9.076 -9.135 1.00 83.81 91 ARG A C 1
ATOM 714 O O . ARG A 1 91 ? 1.578 -9.727 -9.580 1.00 83.81 91 ARG A O 1
ATOM 721 N N . ALA A 1 92 ? 0.533 -8.671 -7.868 1.00 83.88 92 ALA A N 1
ATOM 722 C CA . ALA A 1 92 ? 1.511 -9.015 -6.844 1.00 83.88 92 ALA A CA 1
ATOM 723 C C . ALA A 1 92 ? 1.528 -10.513 -6.528 1.00 83.88 92 ALA A C 1
ATOM 725 O O . ALA A 1 92 ? 2.594 -11.128 -6.540 1.00 83.88 92 ALA A O 1
ATOM 726 N N . ALA A 1 93 ? 0.355 -11.131 -6.389 1.00 82.44 93 ALA A N 1
ATOM 727 C CA . ALA A 1 93 ? 0.225 -12.573 -6.193 1.00 82.44 93 ALA A CA 1
ATOM 728 C C . ALA A 1 93 ? 0.770 -13.388 -7.381 1.00 82.44 93 ALA A C 1
ATOM 730 O O . ALA A 1 93 ? 1.336 -14.464 -7.188 1.00 82.44 93 ALA A O 1
ATOM 731 N N . MET A 1 94 ? 0.637 -12.876 -8.610 1.00 81.31 94 MET A N 1
ATOM 732 C CA . MET A 1 94 ? 1.203 -13.501 -9.813 1.00 81.31 94 MET A CA 1
ATOM 733 C C . MET A 1 94 ? 2.731 -13.359 -9.914 1.00 81.31 94 MET A C 1
ATOM 735 O O . MET A 1 94 ? 3.362 -14.157 -10.606 1.00 81.31 94 MET A O 1
ATOM 739 N N . ASN A 1 95 ? 3.333 -12.384 -9.225 1.00 80.38 95 ASN A N 1
ATOM 740 C CA . ASN A 1 95 ? 4.772 -12.108 -9.259 1.00 80.38 95 ASN A CA 1
ATOM 741 C C . ASN A 1 95 ? 5.345 -11.944 -7.839 1.00 80.38 95 ASN A C 1
ATOM 743 O O . ASN A 1 95 ? 5.871 -10.881 -7.510 1.00 80.38 95 ASN A O 1
ATOM 747 N N . PRO A 1 96 ? 5.310 -12.984 -6.986 1.00 72.19 96 PRO A N 1
ATOM 748 C CA . PRO A 1 96 ? 5.667 -12.860 -5.568 1.00 72.19 96 PRO A CA 1
ATOM 749 C C . PRO A 1 96 ? 7.128 -12.439 -5.328 1.00 72.19 96 PRO A C 1
ATOM 751 O O . PRO A 1 96 ? 7.461 -11.953 -4.253 1.00 72.19 96 PRO A O 1
ATOM 754 N N . GLY A 1 97 ? 8.013 -12.600 -6.322 1.00 76.62 97 GLY A N 1
ATOM 755 C CA . GLY A 1 97 ? 9.403 -12.135 -6.258 1.00 76.62 97 GLY A CA 1
ATOM 756 C C . GLY A 1 97 ? 9.585 -10.631 -6.493 1.00 76.62 97 GLY A C 1
ATOM 757 O O . GLY A 1 97 ? 10.625 -10.089 -6.121 1.00 76.62 97 GLY A O 1
ATOM 758 N N . SER A 1 98 ? 8.588 -9.960 -7.073 1.00 77.94 98 SER A N 1
ATOM 759 C CA . SER A 1 98 ? 8.642 -8.537 -7.424 1.00 77.94 98 SER A CA 1
ATOM 760 C C . SER A 1 98 ? 8.112 -7.622 -6.318 1.00 77.94 98 SER A C 1
ATOM 762 O O . SER A 1 98 ? 8.271 -6.416 -6.422 1.00 77.94 98 SER A O 1
ATOM 764 N N . TYR A 1 99 ? 7.498 -8.141 -5.257 1.00 81.12 99 TYR A N 1
ATOM 765 C CA . TYR A 1 99 ? 6.868 -7.307 -4.229 1.00 81.12 99 TYR A CA 1
ATOM 766 C C . TYR A 1 99 ? 7.416 -7.622 -2.838 1.00 81.12 99 TYR A C 1
ATOM 768 O O . TYR A 1 99 ? 7.630 -8.789 -2.504 1.00 81.12 99 TYR A O 1
ATOM 776 N N . GLY A 1 100 ? 7.611 -6.574 -2.036 1.00 81.44 100 GLY A N 1
ATOM 777 C CA . GLY A 1 100 ? 8.041 -6.610 -0.643 1.00 81.44 100 GLY A CA 1
ATOM 778 C C . GLY A 1 100 ? 7.142 -7.436 0.270 1.00 81.44 100 GLY A C 1
ATOM 779 O O . GLY A 1 100 ? 5.947 -7.605 0.021 1.00 81.44 100 GLY A O 1
ATOM 780 N N . THR A 1 101 ? 7.689 -7.891 1.400 1.00 82.38 101 THR A N 1
ATOM 781 C CA . THR A 1 101 ? 6.910 -8.525 2.483 1.00 82.38 101 THR A CA 1
ATOM 782 C C . THR A 1 101 ? 5.738 -7.649 2.929 1.00 82.38 101 THR A C 1
ATOM 784 O O . THR A 1 101 ? 4.654 -8.158 3.194 1.00 82.38 101 THR A O 1
ATOM 787 N N . VAL A 1 102 ? 5.937 -6.329 2.965 1.00 82.94 102 VAL A N 1
ATOM 788 C CA . VAL A 1 102 ? 4.919 -5.351 3.370 1.00 82.94 102 VAL A CA 1
ATOM 789 C C . VAL A 1 102 ? 3.765 -5.321 2.367 1.00 82.94 102 VAL A C 1
ATOM 791 O O . VAL A 1 102 ? 2.609 -5.438 2.760 1.00 82.94 102 VAL A O 1
ATOM 794 N N . THR A 1 103 ? 4.073 -5.245 1.072 1.00 83.94 103 THR A N 1
ATOM 795 C CA . THR A 1 103 ? 3.072 -5.236 -0.004 1.00 83.94 103 THR A CA 1
ATOM 796 C C . THR A 1 103 ? 2.307 -6.551 -0.088 1.00 83.94 103 THR A C 1
ATOM 798 O O . THR A 1 103 ? 1.087 -6.551 -0.237 1.00 83.94 103 THR A O 1
ATOM 801 N N . ASN A 1 104 ? 2.995 -7.683 0.077 1.00 83.94 104 ASN A N 1
ATOM 802 C CA . ASN A 1 104 ? 2.338 -8.987 0.142 1.00 83.94 104 ASN A CA 1
ATOM 803 C C . ASN A 1 104 ? 1.428 -9.113 1.377 1.00 83.94 104 ASN A C 1
ATOM 805 O O . ASN A 1 104 ? 0.337 -9.665 1.263 1.00 83.94 104 ASN A O 1
ATOM 809 N N . GLY A 1 105 ? 1.844 -8.575 2.530 1.00 84.94 105 GLY A N 1
ATOM 810 C CA . GLY A 1 105 ? 1.022 -8.522 3.742 1.00 84.94 105 GLY A CA 1
ATOM 811 C C . GLY A 1 105 ? -0.245 -7.688 3.548 1.00 84.94 105 GLY A C 1
ATOM 812 O O . GLY A 1 105 ? -1.345 -8.188 3.775 1.00 84.94 105 GLY A O 1
ATOM 813 N N . LEU A 1 106 ? -0.103 -6.472 3.008 1.00 87.25 106 LEU A N 1
ATOM 814 C CA . LEU A 1 106 ? -1.226 -5.602 2.641 1.00 87.25 106 LEU A CA 1
ATOM 815 C C . LEU A 1 106 ? -2.220 -6.321 1.716 1.00 87.25 106 LEU A C 1
ATOM 817 O O . LEU A 1 106 ? -3.430 -6.297 1.944 1.00 87.25 106 LEU A O 1
ATOM 821 N N . CYS A 1 107 ? -1.712 -6.988 0.680 1.00 88.81 107 CYS A N 1
ATOM 822 C CA . CYS A 1 107 ? -2.545 -7.715 -0.269 1.00 88.81 107 CYS A CA 1
ATOM 823 C C . CYS A 1 107 ? -3.224 -8.955 0.324 1.00 88.81 107 CYS A C 1
ATOM 825 O O . CYS A 1 107 ? -4.297 -9.328 -0.152 1.00 88.81 107 CYS A O 1
ATOM 827 N N . GLY A 1 108 ? -2.655 -9.548 1.377 1.00 86.56 108 GLY A N 1
ATOM 828 C CA . GLY A 1 108 ? -3.328 -10.559 2.192 1.00 86.56 108 GLY A CA 1
ATOM 829 C C . GLY A 1 108 ? -4.602 -10.000 2.825 1.00 86.56 108 GLY A C 1
ATOM 830 O O . GLY A 1 108 ? -5.692 -10.491 2.535 1.00 86.56 108 GLY A O 1
ATOM 831 N N . VAL A 1 109 ? -4.478 -8.893 3.561 1.00 86.56 109 VAL A N 1
ATOM 832 C CA . 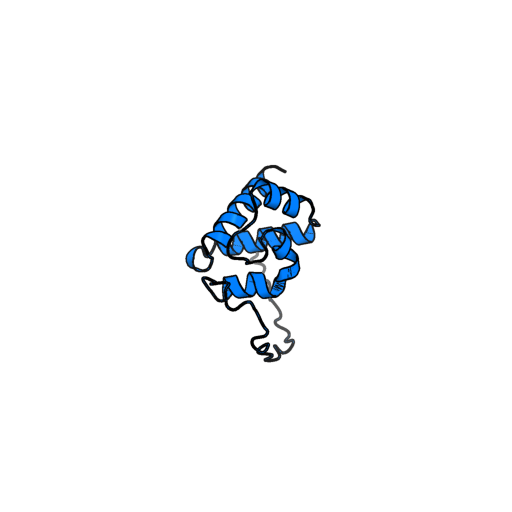VAL A 1 109 ? -5.606 -8.239 4.252 1.00 86.56 109 VAL A CA 1
ATOM 833 C C . VAL A 1 109 ? -6.694 -7.790 3.268 1.00 86.56 109 VAL A C 1
ATOM 835 O O . VAL A 1 109 ? -7.892 -8.005 3.491 1.00 86.56 109 VAL A O 1
ATOM 838 N N . VAL A 1 110 ? -6.298 -7.195 2.137 1.00 86.38 110 VAL A N 1
ATOM 839 C CA . VAL A 1 110 ? -7.237 -6.794 1.075 1.00 86.38 110 VAL A CA 1
ATOM 840 C C . VAL A 1 110 ? -7.949 -8.015 0.478 1.00 86.38 110 VAL A C 1
ATOM 842 O O . VAL A 1 110 ? -9.162 -7.971 0.261 1.00 86.38 110 VAL A O 1
ATOM 845 N N . GLY A 1 111 ? -7.228 -9.115 0.236 1.00 80.88 111 GLY A N 1
ATOM 846 C CA . GLY A 1 111 ? -7.782 -10.365 -0.295 1.00 80.88 111 GLY A CA 1
ATOM 847 C C . GLY A 1 111 ? -8.773 -11.058 0.649 1.00 80.88 111 GLY A C 1
ATOM 848 O O . GLY A 1 111 ? -9.784 -11.608 0.201 1.00 80.88 111 GLY A O 1
ATOM 849 N N . GLU A 1 112 ? -8.539 -10.987 1.958 1.00 75.56 112 GLU A N 1
ATOM 850 C CA . GLU A 1 112 ? -9.452 -11.501 2.988 1.00 75.56 112 GLU A CA 1
ATOM 851 C C . GLU A 1 112 ? -10.732 -10.657 3.082 1.00 75.56 112 GLU A C 1
ATOM 853 O O . GLU A 1 112 ? -11.849 -11.189 3.087 1.00 75.56 112 GLU A O 1
AT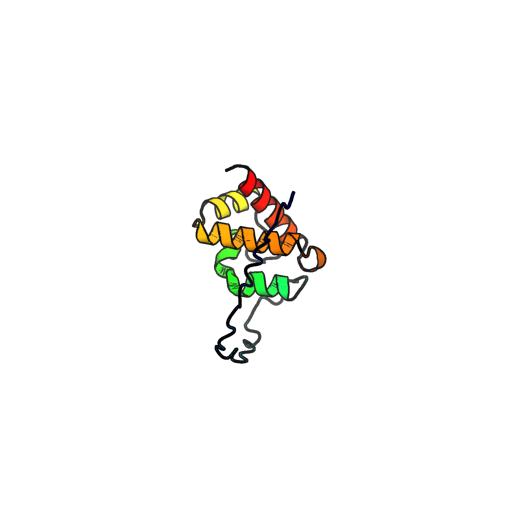OM 858 N N . THR A 1 113 ? -10.584 -9.330 3.051 1.00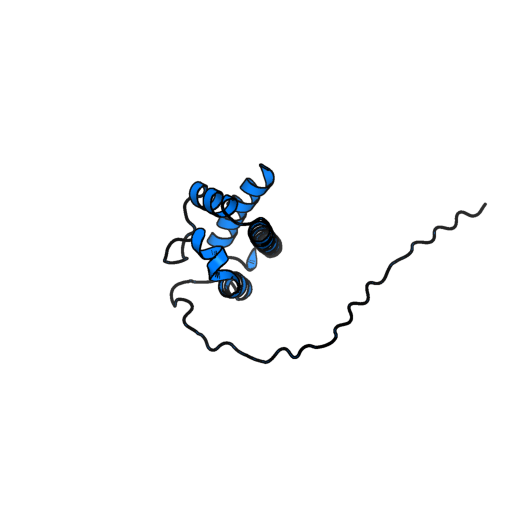 71.06 113 THR A N 1
ATOM 859 C CA . THR A 1 113 ? -11.713 -8.385 3.008 1.00 71.06 113 THR A CA 1
ATOM 860 C C . THR A 1 113 ? -12.564 -8.604 1.752 1.00 71.06 113 THR A C 1
ATOM 862 O O . THR A 1 113 ? -13.795 -8.580 1.793 1.00 71.06 113 THR A O 1
ATOM 865 N N . ALA A 1 114 ? -11.907 -8.895 0.630 1.00 61.19 114 ALA A N 1
ATOM 866 C CA . ALA A 1 114 ? -12.525 -9.170 -0.656 1.00 61.19 114 ALA A CA 1
ATOM 867 C C . ALA A 1 114 ? -13.384 -10.442 -0.707 1.00 61.19 114 ALA A C 1
ATOM 869 O O . ALA A 1 114 ? -14.328 -10.459 -1.492 1.00 61.19 114 ALA A O 1
ATOM 870 N N . SER A 1 115 ? -13.067 -11.469 0.089 1.00 59.28 115 SER A N 1
ATOM 871 C CA . SER A 1 115 ? -13.827 -12.733 0.145 1.00 59.28 115 SER A CA 1
ATOM 872 C C . SER A 1 115 ? -15.032 -12.690 1.090 1.00 59.28 115 SER A C 1
ATOM 874 O O . SER A 1 115 ? -15.818 -13.634 1.116 1.00 59.28 115 SER A O 1
ATOM 876 N N . THR A 1 116 ? -15.164 -11.628 1.890 1.00 54.31 116 THR A N 1
ATOM 877 C CA . THR A 1 116 ? -16.190 -11.523 2.943 1.00 54.31 116 THR A CA 1
ATOM 878 C C . THR A 1 116 ? -17.446 -10.751 2.491 1.00 54.31 116 THR A C 1
ATOM 880 O O . THR A 1 116 ? -18.454 -10.774 3.196 1.00 54.31 116 THR A O 1
ATOM 883 N N . ASN A 1 117 ? -17.418 -10.110 1.313 1.00 46.19 117 ASN A N 1
ATOM 884 C CA . ASN A 1 117 ? -18.562 -9.445 0.660 1.00 46.19 117 ASN A CA 1
ATOM 885 C C . ASN A 1 117 ? -19.046 -10.248 -0.552 1.00 46.19 117 ASN A C 1
ATOM 887 O O . ASN A 1 117 ? -20.279 -10.348 -0.736 1.00 46.19 117 ASN A O 1
#

Organism: NCBI:txid2495581